Protein AF-K2RZT0-F1 (afdb_monomer)

Structure (mmCIF, N/CA/C/O backbone):
data_AF-K2RZT0-F1
#
_entry.id   AF-K2RZT0-F1
#
loop_
_atom_site.group_PDB
_atom_site.id
_atom_site.type_symbol
_atom_site.label_atom_id
_atom_site.label_alt_id
_atom_site.label_comp_id
_atom_site.label_asym_id
_atom_site.label_entity_id
_atom_site.label_seq_id
_atom_site.pdbx_PDB_ins_code
_atom_site.Cartn_x
_atom_site.Cartn_y
_atom_site.Cartn_z
_atom_site.occupancy
_atom_site.B_iso_or_equiv
_atom_site.auth_seq_id
_atom_site.auth_comp_id
_atom_site.auth_asym_id
_atom_site.auth_atom_id
_atom_site.pdbx_PDB_model_num
ATOM 1 N N . MET A 1 1 ? 29.482 -4.868 30.968 1.00 36.91 1 MET A N 1
ATOM 2 C CA . MET A 1 1 ? 28.819 -3.553 30.828 1.00 36.91 1 MET A CA 1
ATOM 3 C C . MET A 1 1 ? 28.443 -3.322 29.366 1.00 36.91 1 MET A C 1
ATOM 5 O O . MET A 1 1 ? 29.322 -3.040 28.565 1.00 36.91 1 MET A O 1
ATOM 9 N N . ARG A 1 2 ? 27.166 -3.494 28.990 1.00 38.84 2 ARG A N 1
ATOM 10 C CA . ARG A 1 2 ? 26.646 -3.013 27.696 1.00 38.84 2 ARG A CA 1
ATOM 11 C C . ARG A 1 2 ? 26.113 -1.605 27.926 1.00 38.84 2 ARG A C 1
ATOM 13 O O . ARG A 1 2 ? 25.155 -1.439 28.674 1.00 38.84 2 ARG A O 1
ATOM 20 N N . ALA A 1 3 ? 26.772 -0.613 27.338 1.00 38.44 3 ALA A N 1
ATOM 21 C CA . ALA A 1 3 ? 26.346 0.775 27.399 1.00 38.44 3 ALA A CA 1
ATOM 22 C C . ALA A 1 3 ? 24.913 0.907 26.859 1.00 38.44 3 ALA A C 1
ATOM 24 O O . ALA A 1 3 ? 24.601 0.473 25.749 1.00 38.44 3 ALA A O 1
ATOM 25 N N . ALA A 1 4 ? 24.049 1.487 27.687 1.00 45.31 4 ALA A N 1
ATOM 26 C CA . ALA A 1 4 ? 22.675 1.819 27.376 1.00 45.31 4 ALA A CA 1
ATOM 27 C C . ALA A 1 4 ? 22.631 2.928 26.312 1.00 45.31 4 ALA A C 1
ATOM 29 O O . ALA A 1 4 ? 22.648 4.114 26.628 1.00 45.31 4 ALA A O 1
ATOM 30 N N . SER A 1 5 ? 22.552 2.561 25.033 1.00 44.72 5 SER A N 1
ATOM 31 C CA . SER A 1 5 ? 22.073 3.487 24.008 1.00 44.72 5 SER A CA 1
ATOM 32 C C . SER A 1 5 ? 20.566 3.674 24.215 1.00 44.72 5 SER A C 1
ATOM 34 O O . SER A 1 5 ? 19.782 2.774 23.908 1.00 44.72 5 SER A O 1
ATOM 36 N N . GLY A 1 6 ? 20.155 4.817 24.765 1.00 42.09 6 GLY A N 1
ATOM 37 C CA . GLY A 1 6 ? 18.775 5.170 25.133 1.00 42.09 6 GLY A CA 1
ATOM 38 C C . GLY A 1 6 ? 17.756 5.298 23.984 1.00 42.09 6 GLY A C 1
ATOM 39 O O . GLY A 1 6 ? 16.834 6.097 24.090 1.00 42.09 6 GLY A O 1
ATOM 40 N N . ILE A 1 7 ? 17.886 4.526 22.898 1.00 47.88 7 ILE A N 1
ATOM 41 C CA . ILE A 1 7 ? 17.034 4.572 21.688 1.00 47.88 7 ILE A CA 1
ATOM 42 C C . ILE A 1 7 ? 16.203 3.275 21.538 1.00 47.88 7 ILE A C 1
ATOM 44 O O . ILE A 1 7 ? 15.819 2.882 20.444 1.00 47.88 7 ILE A O 1
ATOM 48 N N . ILE A 1 8 ? 15.923 2.560 22.633 1.00 45.16 8 ILE A N 1
ATOM 49 C CA . ILE A 1 8 ? 15.054 1.358 22.609 1.00 45.16 8 ILE A CA 1
ATOM 50 C C . ILE A 1 8 ? 13.636 1.672 23.134 1.00 45.16 8 ILE A C 1
ATOM 52 O O . ILE A 1 8 ? 12.751 0.823 23.117 1.00 45.16 8 ILE A O 1
ATOM 56 N N . ARG A 1 9 ? 13.350 2.919 23.535 1.00 47.62 9 ARG A N 1
ATOM 57 C CA . ARG A 1 9 ? 11.977 3.341 23.857 1.00 47.62 9 ARG A CA 1
ATOM 58 C C . ARG A 1 9 ? 11.200 3.654 22.569 1.00 47.62 9 ARG A C 1
ATOM 60 O O . ARG A 1 9 ? 11.528 4.607 21.871 1.00 47.62 9 ARG A O 1
ATOM 67 N N . GLY A 1 10 ? 10.143 2.885 22.292 1.00 54.03 10 GLY A N 1
ATOM 68 C CA . GLY A 1 10 ? 8.969 3.405 21.576 1.00 54.03 10 GLY A CA 1
ATOM 69 C C . GLY A 1 10 ? 8.732 2.941 20.137 1.00 54.03 10 GLY A C 1
ATOM 70 O O . GLY A 1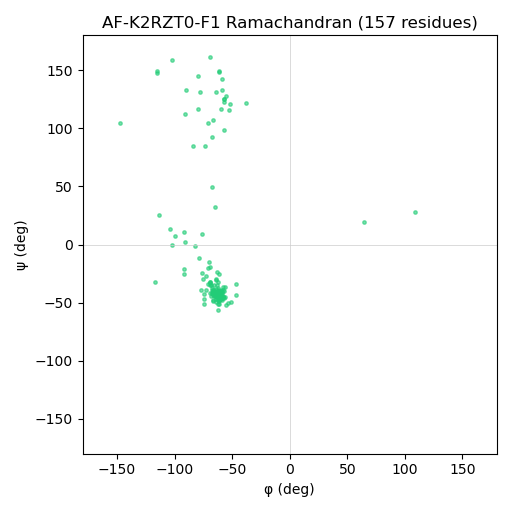 10 ? 8.124 3.672 19.355 1.00 54.03 10 GLY A O 1
ATOM 71 N N . LEU A 1 11 ? 9.170 1.744 19.740 1.00 56.56 11 LEU A N 1
ATOM 72 C CA . LEU A 1 11 ? 8.655 1.149 18.506 1.00 56.56 11 LEU A CA 1
ATOM 73 C C . LEU A 1 11 ? 7.341 0.421 18.797 1.00 56.56 11 LEU A C 1
ATOM 75 O O . LEU A 1 11 ? 7.345 -0.792 18.941 1.00 56.56 11 LEU A O 1
ATOM 79 N N . ASP A 1 12 ? 6.231 1.162 18.791 1.00 68.56 12 ASP A N 1
ATOM 80 C CA . ASP A 1 12 ? 4.886 0.578 18.818 1.00 68.56 12 ASP A CA 1
ATOM 81 C C . ASP A 1 12 ? 4.753 -0.454 17.680 1.00 68.56 12 ASP A C 1
ATOM 83 O O . ASP A 1 12 ? 4.920 -0.127 16.488 1.00 68.56 12 ASP A O 1
ATOM 87 N N . VAL A 1 13 ? 4.563 -1.715 18.078 1.00 72.94 13 VAL A N 1
ATOM 88 C CA . VAL A 1 13 ? 4.498 -2.891 17.202 1.00 72.94 13 VAL A CA 1
ATOM 89 C C . VAL A 1 13 ? 3.186 -2.899 16.415 1.00 72.94 13 VAL A C 1
ATOM 91 O O . VAL A 1 13 ? 3.163 -3.382 15.280 1.00 72.94 13 VAL A O 1
ATOM 94 N N . ARG A 1 14 ? 2.128 -2.287 16.959 1.00 74.94 14 ARG A N 1
ATOM 95 C CA . ARG A 1 14 ? 0.790 -2.211 16.358 1.00 74.94 14 ARG A CA 1
ATOM 96 C C . ARG A 1 14 ? 0.738 -1.216 15.211 1.00 74.94 14 ARG A C 1
ATOM 98 O O . ARG A 1 14 ? -0.001 -1.401 14.243 1.00 74.94 14 ARG A O 1
ATOM 105 N N . ARG A 1 15 ? 1.568 -0.169 15.275 1.00 81.50 15 ARG A N 1
ATOM 106 C CA . ARG A 1 15 ? 1.597 0.877 14.250 1.00 81.50 15 ARG A CA 1
ATOM 107 C C . ARG A 1 15 ? 1.873 0.280 12.857 1.00 81.50 15 ARG A C 1
ATOM 109 O O . ARG A 1 15 ? 2.937 -0.311 12.641 1.00 81.50 15 ARG A O 1
ATOM 116 N N . PRO A 1 16 ? 1.021 0.536 11.844 1.00 85.81 16 PRO A N 1
ATOM 117 C CA . PRO A 1 16 ? 1.219 0.014 10.493 1.00 85.81 16 PRO A CA 1
ATOM 118 C C . PRO A 1 16 ? 2.539 0.474 9.845 1.00 85.81 16 PRO A C 1
ATOM 120 O O . PRO A 1 16 ? 2.775 1.662 9.574 1.00 85.81 16 PRO A O 1
ATOM 123 N N . ARG A 1 17 ? 3.416 -0.496 9.554 1.00 85.44 17 ARG A N 1
ATOM 124 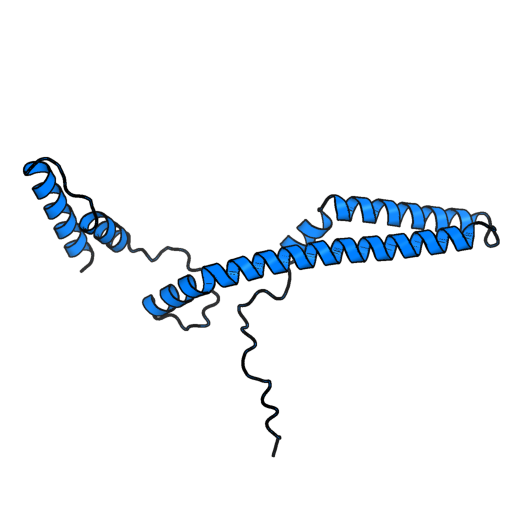C CA . ARG A 1 17 ? 4.738 -0.274 8.921 1.00 85.44 17 ARG A CA 1
ATOM 125 C C . ARG A 1 17 ? 4.889 -0.937 7.562 1.00 85.44 17 ARG A C 1
ATOM 127 O O . ARG A 1 17 ? 5.616 -0.433 6.705 1.00 85.44 17 ARG A O 1
ATOM 134 N N . LYS A 1 18 ? 4.234 -2.079 7.372 1.00 87.94 18 LYS A N 1
ATOM 135 C CA . LYS A 1 18 ? 4.311 -2.880 6.154 1.00 87.94 18 LYS A CA 1
ATOM 136 C C . LYS A 1 18 ? 2.943 -2.913 5.488 1.00 87.94 18 LYS A C 1
ATOM 138 O O . LYS A 1 18 ? 1.915 -2.807 6.140 1.00 87.94 18 LYS A O 1
ATOM 143 N N . VAL A 1 19 ? 2.971 -3.023 4.168 1.00 89.06 19 VAL A N 1
ATOM 144 C CA . VAL A 1 19 ? 1.773 -3.196 3.348 1.00 89.06 19 VAL A CA 1
ATOM 145 C C . VAL A 1 19 ? 1.527 -4.693 3.216 1.00 89.06 19 VAL A C 1
ATOM 147 O O . VAL A 1 19 ? 2.480 -5.431 2.955 1.00 89.06 19 VAL A O 1
ATOM 150 N N . SER A 1 20 ? 0.288 -5.137 3.419 1.00 88.31 20 SER A N 1
ATOM 151 C CA . SER A 1 20 ? -0.070 -6.556 3.325 1.00 88.31 20 SER A CA 1
ATOM 152 C C . SER A 1 20 ? 0.013 -7.066 1.881 1.00 88.31 20 SER A C 1
ATOM 154 O O . SER A 1 20 ? -0.027 -6.285 0.928 1.00 88.31 20 SER A O 1
ATOM 156 N N . ALA A 1 21 ? 0.083 -8.387 1.690 1.00 89.25 21 ALA A N 1
ATOM 157 C CA . ALA A 1 21 ? 0.097 -8.988 0.352 1.00 89.25 21 ALA A CA 1
ATOM 158 C C . ALA A 1 21 ? -1.137 -8.590 -0.484 1.00 89.25 21 ALA A C 1
ATOM 160 O O . ALA A 1 21 ? -1.012 -8.229 -1.656 1.00 89.25 21 ALA A O 1
ATOM 161 N N . LYS A 1 22 ? -2.322 -8.543 0.142 1.00 90.38 22 LYS A N 1
ATOM 162 C CA . LYS A 1 22 ? -3.568 -8.083 -0.497 1.00 90.38 22 LYS A CA 1
ATOM 163 C C . LYS A 1 22 ? -3.450 -6.632 -0.984 1.00 90.38 22 LYS A C 1
ATOM 165 O O . LYS A 1 22 ? -3.791 -6.319 -2.122 1.00 90.38 22 LYS A O 1
ATOM 170 N N . GLN A 1 23 ? -2.904 -5.746 -0.153 1.00 90.38 23 GLN A N 1
ATOM 171 C CA . GLN A 1 23 ? -2.690 -4.342 -0.513 1.00 90.38 23 GLN A CA 1
ATOM 172 C C . GLN A 1 23 ? -1.595 -4.171 -1.582 1.00 90.38 23 GLN A C 1
ATOM 174 O O . GLN A 1 23 ? -1.694 -3.287 -2.432 1.00 90.38 23 GLN A O 1
ATOM 179 N N . LEU A 1 24 ? -0.567 -5.027 -1.600 1.00 91.62 24 LEU A N 1
ATOM 180 C CA . LEU A 1 24 ? 0.424 -5.045 -2.680 1.00 91.62 24 LEU A CA 1
ATOM 181 C C . LEU A 1 24 ? -0.230 -5.363 -4.029 1.00 91.62 24 LEU A C 1
ATOM 183 O O . LEU A 1 24 ? 0.036 -4.654 -5.002 1.00 91.62 24 LEU A O 1
ATOM 187 N N . HIS A 1 25 ? -1.136 -6.342 -4.079 1.00 91.88 25 HIS A N 1
ATOM 188 C CA . HIS A 1 25 ? -1.918 -6.620 -5.285 1.00 91.88 25 HIS A CA 1
ATOM 189 C C . HIS A 1 25 ? -2.762 -5.419 -5.724 1.00 91.88 25 HIS A C 1
ATOM 191 O O . HIS A 1 25 ? -2.794 -5.104 -6.913 1.00 91.88 25 HIS A O 1
ATOM 197 N N . GLN A 1 26 ? -3.375 -4.687 -4.790 1.00 91.19 26 GLN A N 1
ATOM 198 C CA . GLN A 1 26 ? -4.110 -3.456 -5.109 1.00 91.19 26 GLN A CA 1
ATOM 199 C C . GLN A 1 26 ? -3.199 -2.373 -5.711 1.00 91.19 26 GLN A C 1
ATOM 201 O O . GLN A 1 26 ? -3.561 -1.734 -6.702 1.00 91.19 26 GLN A O 1
ATOM 206 N N . ILE A 1 27 ? -1.985 -2.196 -5.174 1.00 93.31 27 ILE A N 1
ATOM 207 C CA . ILE A 1 27 ? -0.991 -1.266 -5.736 1.00 93.31 27 ILE A CA 1
ATOM 208 C C . ILE A 1 27 ? -0.632 -1.662 -7.171 1.00 93.31 27 ILE A C 1
ATOM 210 O O . ILE A 1 27 ? -0.519 -0.802 -8.046 1.00 93.31 27 ILE A O 1
ATOM 214 N N . GLU A 1 28 ? -0.436 -2.953 -7.431 1.00 92.12 28 GLU A N 1
ATOM 215 C CA . GLU A 1 28 ? -0.114 -3.449 -8.771 1.00 92.12 28 GLU A CA 1
ATOM 216 C C . GLU A 1 28 ? -1.294 -3.332 -9.736 1.00 92.12 28 GLU A C 1
ATOM 218 O O . GLU A 1 28 ? -1.101 -3.049 -10.923 1.00 92.12 28 GLU A O 1
ATOM 223 N N . ALA A 1 29 ? -2.517 -3.464 -9.222 1.00 93.88 29 ALA A N 1
ATOM 224 C CA . ALA A 1 29 ? -3.744 -3.262 -9.972 1.00 93.88 29 ALA A CA 1
ATOM 225 C C . ALA A 1 29 ? -4.004 -1.786 -10.327 1.00 93.88 29 ALA A C 1
ATOM 227 O O . ALA A 1 29 ? -4.737 -1.522 -11.286 1.00 93.88 29 ALA A O 1
ATOM 228 N N . HIS A 1 30 ? -3.386 -0.837 -9.612 1.00 94.88 30 HIS A N 1
ATOM 229 C CA . HIS A 1 30 ? -3.635 0.596 -9.752 1.00 94.88 30 HIS A CA 1
ATOM 230 C C . HIS A 1 30 ? -3.353 1.105 -11.185 1.00 94.88 30 HIS A C 1
ATOM 232 O O . HIS A 1 30 ? -2.266 0.875 -11.734 1.00 94.88 30 HIS A O 1
ATOM 238 N N . PRO A 1 31 ? -4.254 1.902 -11.798 1.00 95.31 31 PRO A N 1
ATOM 239 C CA . PRO A 1 31 ? -4.169 2.284 -13.213 1.00 95.31 31 PRO A CA 1
ATOM 240 C C . PRO A 1 31 ? -2.872 3.021 -13.570 1.00 95.31 31 PRO A C 1
ATOM 242 O O . PRO A 1 31 ? -2.247 2.731 -14.589 1.00 95.31 31 PRO A O 1
ATOM 245 N N . LYS A 1 32 ? -2.400 3.937 -12.710 1.00 93.44 32 LYS A N 1
ATOM 246 C CA . LYS A 1 32 ? -1.116 4.644 -12.919 1.00 93.44 32 LYS A CA 1
ATOM 247 C C . LYS A 1 32 ? 0.090 3.691 -12.911 1.00 93.44 32 LYS A C 1
ATOM 249 O O . LYS A 1 32 ? 1.042 3.914 -13.658 1.00 93.44 32 LYS A O 1
ATOM 254 N N . VAL A 1 33 ? 0.053 2.640 -12.088 1.00 95.56 33 VAL A N 1
ATOM 255 C CA . VAL A 1 33 ? 1.131 1.647 -11.983 1.00 95.56 33 VAL A CA 1
ATOM 256 C C . VAL A 1 33 ? 1.094 0.735 -13.208 1.00 95.56 33 VAL A C 1
ATOM 258 O O . VAL A 1 33 ? 2.117 0.611 -13.882 1.00 95.56 33 VAL A O 1
ATOM 261 N N . LYS A 1 34 ? -0.089 0.233 -13.588 1.00 96.12 34 LYS A N 1
ATOM 262 C CA . LYS A 1 34 ? -0.309 -0.524 -14.832 1.00 96.12 34 LYS A CA 1
ATOM 263 C C . LYS A 1 34 ? 0.175 0.225 -16.074 1.00 96.12 34 LYS A C 1
ATOM 265 O O . LYS A 1 34 ? 0.956 -0.329 -16.840 1.00 96.12 34 LYS A O 1
ATOM 270 N N . LYS A 1 35 ? -0.212 1.496 -16.250 1.00 95.50 35 LYS A N 1
ATOM 271 C CA . LYS A 1 35 ? 0.241 2.331 -17.381 1.00 95.50 35 LYS A CA 1
ATOM 272 C C . LYS A 1 35 ? 1.770 2.450 -17.423 1.00 95.50 35 LYS A C 1
ATOM 274 O O . LYS A 1 35 ? 2.373 2.266 -18.475 1.00 95.50 35 LYS A O 1
ATOM 279 N N . SER A 1 36 ? 2.408 2.702 -16.275 1.00 94.69 36 SER A N 1
ATOM 280 C CA . SER A 1 36 ? 3.875 2.785 -16.200 1.00 94.69 36 SER A CA 1
ATOM 281 C C . SER A 1 36 ? 4.574 1.453 -16.496 1.00 94.69 36 SER A C 1
ATOM 283 O O . SER A 1 36 ? 5.625 1.453 -17.133 1.00 94.69 36 SER A O 1
ATOM 285 N N . ARG A 1 37 ? 3.971 0.326 -16.090 1.00 96.19 37 ARG A N 1
ATOM 286 C CA . ARG A 1 37 ? 4.466 -1.023 -16.382 1.00 96.19 37 ARG A CA 1
ATOM 287 C C . ARG A 1 37 ? 4.384 -1.327 -17.876 1.00 96.19 37 ARG A C 1
ATOM 289 O O . ARG A 1 37 ? 5.388 -1.743 -18.436 1.00 96.19 37 ARG A O 1
ATOM 296 N N . LYS A 1 38 ? 3.245 -1.053 -18.525 1.00 96.12 38 LYS A N 1
ATOM 297 C CA . LYS A 1 38 ? 3.073 -1.250 -19.978 1.00 96.12 38 LYS A CA 1
ATOM 298 C C . LYS A 1 38 ? 4.146 -0.507 -20.778 1.00 96.12 38 LYS A C 1
ATOM 300 O O . LYS A 1 38 ? 4.905 -1.136 -21.503 1.00 96.12 38 LYS A O 1
ATOM 305 N N . LYS A 1 39 ? 4.320 0.795 -20.519 1.00 95.50 39 LYS A N 1
ATOM 306 C CA . LYS A 1 39 ? 5.353 1.619 -21.173 1.00 95.50 39 LYS A CA 1
ATOM 307 C C . LYS A 1 39 ? 6.774 1.080 -20.964 1.00 95.50 39 LYS A C 1
ATOM 309 O O . LYS A 1 39 ? 7.610 1.148 -21.859 1.00 95.50 39 LYS A O 1
ATOM 314 N N . MET A 1 40 ? 7.068 0.573 -19.768 1.00 96.31 40 MET A N 1
ATOM 315 C CA . MET A 1 40 ? 8.360 -0.043 -19.464 1.00 96.31 40 MET A CA 1
ATOM 316 C C . MET A 1 40 ? 8.573 -1.337 -20.261 1.00 96.31 40 MET A C 1
ATOM 318 O O . MET A 1 40 ? 9.664 -1.534 -20.790 1.00 96.31 40 MET A O 1
ATOM 322 N N . GLU A 1 41 ? 7.562 -2.203 -20.356 1.00 96.50 41 GLU A N 1
ATOM 323 C CA . GLU A 1 41 ? 7.648 -3.451 -21.126 1.00 96.50 41 GLU A CA 1
ATOM 324 C C . GLU A 1 41 ? 7.759 -3.192 -22.634 1.00 96.50 41 GLU A C 1
ATOM 326 O O . GLU A 1 41 ? 8.625 -3.771 -23.284 1.00 96.50 41 GLU A O 1
ATOM 331 N N . GLU A 1 42 ? 6.997 -2.242 -23.180 1.00 96.75 42 GLU A N 1
ATOM 332 C CA . GLU A 1 42 ? 7.119 -1.811 -24.581 1.00 96.75 42 GLU A CA 1
ATOM 333 C C . GLU A 1 42 ? 8.546 -1.353 -24.915 1.00 96.75 42 GLU A C 1
ATOM 335 O O . GLU A 1 42 ? 9.118 -1.749 -25.929 1.00 96.75 42 GLU A O 1
ATOM 340 N N . LEU A 1 43 ? 9.166 -0.553 -24.041 1.00 95.69 43 LEU A N 1
ATOM 341 C CA . LEU A 1 43 ? 10.544 -0.096 -24.236 1.00 95.69 43 LEU A CA 1
ATOM 342 C C . LEU A 1 43 ? 11.562 -1.234 -24.109 1.00 95.69 43 LEU A C 1
ATOM 344 O O . LEU A 1 43 ? 12.553 -1.242 -24.837 1.00 95.69 43 LEU A O 1
ATOM 348 N N . LYS A 1 44 ? 11.334 -2.211 -23.222 1.00 95.75 44 LYS A N 1
ATOM 349 C CA . LYS A 1 44 ? 12.182 -3.411 -23.144 1.00 95.75 44 LYS A CA 1
ATOM 350 C C . LYS A 1 44 ? 12.112 -4.224 -24.434 1.00 95.75 44 LYS A C 1
ATOM 352 O O . LYS A 1 44 ? 13.155 -4.675 -24.900 1.00 95.75 44 LYS A O 1
ATOM 357 N N . LEU A 1 45 ? 10.918 -4.397 -24.999 1.00 96.25 45 LEU A N 1
ATOM 358 C CA . LEU A 1 45 ? 10.725 -5.107 -26.264 1.00 96.25 45 LEU A CA 1
ATOM 359 C C . LEU A 1 45 ? 11.419 -4.377 -27.415 1.00 96.25 45 LEU A C 1
ATOM 361 O O . LEU A 1 45 ? 12.217 -4.998 -28.110 1.00 96.25 45 LEU A O 1
ATOM 365 N N . LYS A 1 46 ? 11.239 -3.056 -27.531 1.00 94.62 46 LYS A N 1
ATOM 366 C CA . LYS A 1 46 ? 11.916 -2.235 -28.550 1.00 94.62 46 LYS A CA 1
ATOM 367 C C . LYS A 1 46 ? 13.439 -2.321 -28.458 1.00 94.62 46 LYS A C 1
ATOM 369 O O . LYS A 1 46 ? 14.108 -2.507 -29.465 1.00 94.62 46 LYS A O 1
ATOM 374 N N . VAL A 1 47 ? 14.002 -2.240 -27.248 1.00 94.81 47 VAL A N 1
ATOM 375 C CA . VAL A 1 47 ? 15.454 -2.404 -27.044 1.00 94.81 47 VAL A CA 1
ATOM 376 C C . VAL A 1 47 ? 15.920 -3.800 -27.463 1.00 94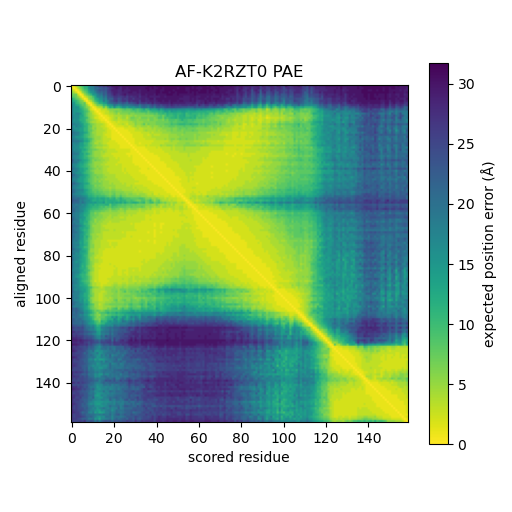.81 47 VAL A C 1
ATOM 378 O O . VAL A 1 47 ? 16.997 -3.925 -28.037 1.00 94.81 47 VAL A O 1
ATOM 381 N N . ARG A 1 48 ? 15.141 -4.852 -27.174 1.00 94.56 48 ARG A N 1
ATOM 382 C CA . ARG A 1 48 ? 15.476 -6.231 -27.566 1.00 94.56 48 ARG A CA 1
ATOM 383 C C . ARG A 1 48 ? 15.415 -6.431 -29.078 1.00 94.56 48 ARG A C 1
ATOM 385 O O . ARG A 1 48 ? 16.301 -7.094 -29.596 1.00 94.56 48 ARG A O 1
ATOM 392 N N . GLN A 1 49 ? 14.404 -5.881 -29.747 1.00 94.44 49 GLN A N 1
ATOM 393 C CA . GLN A 1 49 ? 14.241 -5.957 -31.202 1.00 94.44 49 GLN A CA 1
ATOM 394 C C . GLN A 1 49 ? 15.402 -5.263 -31.912 1.00 94.44 49 GLN A C 1
ATOM 396 O O . GLN A 1 49 ? 16.170 -5.931 -32.591 1.00 94.44 49 GLN A O 1
ATOM 401 N N . VAL A 1 50 ? 15.637 -3.982 -31.611 1.00 93.50 50 VAL A N 1
ATOM 402 C CA . VAL A 1 50 ? 16.729 -3.216 -32.232 1.00 93.50 50 VAL A CA 1
ATOM 403 C C . VAL A 1 50 ? 18.085 -3.869 -31.974 1.00 93.50 50 VAL A C 1
ATOM 405 O O . VAL A 1 50 ? 18.882 -3.993 -32.887 1.00 93.50 50 VAL A O 1
ATOM 408 N N . LYS A 1 51 ? 18.345 -4.357 -30.752 1.00 92.94 51 LYS A N 1
ATOM 409 C CA . LYS A 1 51 ? 19.608 -5.049 -30.440 1.00 92.94 51 LYS A CA 1
ATOM 410 C C . LYS A 1 51 ? 19.790 -6.356 -31.231 1.00 92.94 51 LYS A C 1
ATOM 412 O O . LYS A 1 51 ? 20.928 -6.759 -31.437 1.00 92.94 51 LYS A O 1
ATOM 417 N N . ARG A 1 52 ? 18.701 -7.053 -31.579 1.00 92.56 52 ARG A N 1
ATOM 418 C CA . ARG A 1 52 ? 18.748 -8.289 -32.380 1.00 92.56 52 ARG A CA 1
ATOM 419 C C . ARG A 1 52 ? 18.984 -7.994 -33.858 1.00 92.56 52 ARG A C 1
ATOM 421 O O . ARG A 1 52 ? 19.699 -8.755 -34.488 1.00 92.56 52 ARG A O 1
ATOM 428 N N . GLU A 1 53 ? 18.372 -6.931 -34.372 1.00 92.75 53 GLU A N 1
ATOM 429 C CA . GLU A 1 53 ? 18.484 -6.509 -35.772 1.00 92.75 53 GLU A CA 1
ATOM 430 C C . GLU A 1 53 ? 19.847 -5.868 -36.060 1.00 92.75 53 GLU A C 1
ATOM 432 O O . GLU A 1 53 ? 20.536 -6.284 -36.983 1.00 92.75 53 GLU A O 1
ATOM 437 N N . ASP A 1 54 ? 20.257 -4.894 -35.243 1.00 91.62 54 ASP A N 1
ATOM 438 C CA . ASP A 1 54 ? 21.533 -4.192 -35.374 1.00 91.62 54 ASP A CA 1
ATOM 439 C C . ASP A 1 54 ? 22.082 -3.781 -33.985 1.00 91.62 54 ASP A C 1
ATOM 441 O O . ASP A 1 54 ? 21.609 -2.824 -33.351 1.00 91.62 54 ASP A O 1
ATOM 445 N N . PRO A 1 55 ? 23.110 -4.486 -33.475 1.00 88.00 55 PRO A N 1
ATOM 446 C CA . PRO A 1 55 ? 23.737 -4.182 -32.190 1.00 88.00 55 PRO A CA 1
ATOM 447 C C . PRO A 1 55 ? 24.377 -2.789 -32.096 1.00 88.00 55 PRO A C 1
ATOM 449 O O . PRO A 1 55 ? 24.485 -2.260 -30.983 1.00 88.00 55 PRO A O 1
ATOM 452 N N . SER A 1 56 ? 24.779 -2.203 -33.227 1.00 90.75 56 SER A N 1
ATOM 453 C CA . SER A 1 56 ? 25.459 -0.904 -33.316 1.00 90.75 56 SER A CA 1
ATOM 454 C C . SER A 1 56 ? 24.513 0.236 -33.697 1.00 90.75 56 SER A C 1
ATOM 456 O O . SER A 1 56 ? 24.954 1.371 -33.883 1.00 90.75 56 SER A O 1
ATOM 458 N N . HIS A 1 57 ? 23.205 -0.034 -33.743 1.00 90.06 57 HIS A N 1
ATOM 459 C CA . HIS A 1 57 ? 22.211 0.930 -34.188 1.00 90.06 57 HIS A CA 1
ATOM 460 C C . HIS A 1 57 ? 22.290 2.250 -33.386 1.00 90.06 57 HIS A C 1
ATOM 462 O O . HIS A 1 57 ? 22.157 2.241 -32.153 1.00 90.06 57 HIS A O 1
ATOM 468 N N . PRO A 1 58 ? 22.384 3.425 -34.039 1.00 92.25 58 PRO A N 1
ATOM 469 C CA . PRO A 1 58 ? 22.649 4.711 -33.377 1.00 92.25 58 PRO A CA 1
ATOM 470 C C . PRO A 1 58 ? 21.554 5.139 -32.385 1.00 92.25 58 PRO A C 1
ATOM 472 O O . PRO A 1 58 ? 21.801 5.882 -31.438 1.00 92.25 58 PRO A O 1
ATOM 475 N N . ARG A 1 59 ? 20.321 4.637 -32.548 1.00 91.00 59 ARG A N 1
ATOM 476 C CA . ARG A 1 59 ? 19.203 4.880 -31.608 1.00 91.00 59 ARG A CA 1
ATOM 477 C C . ARG A 1 59 ? 19.246 4.019 -30.337 1.00 91.00 59 ARG A C 1
ATOM 479 O O . ARG A 1 59 ? 18.481 4.279 -29.403 1.00 91.00 59 ARG A O 1
ATOM 486 N N . LEU A 1 60 ? 20.098 2.995 -30.269 1.00 92.56 60 LEU A N 1
ATOM 487 C CA . LEU A 1 60 ? 20.131 2.046 -29.154 1.00 92.56 60 LEU A CA 1
ATOM 488 C C . LEU A 1 60 ? 20.461 2.705 -27.796 1.00 92.56 60 LEU A C 1
ATOM 490 O O . LEU A 1 60 ? 19.767 2.392 -26.821 1.00 92.56 60 LEU A O 1
ATOM 494 N N . PRO A 1 61 ? 21.423 3.647 -27.685 1.00 94.31 61 PRO A N 1
ATOM 495 C CA . PRO A 1 61 ? 21.677 4.373 -26.438 1.00 94.31 61 PRO A CA 1
ATOM 496 C C . PRO A 1 61 ? 20.459 5.176 -25.959 1.00 94.31 61 PRO A C 1
ATOM 498 O O . PRO A 1 61 ? 20.078 5.091 -24.789 1.00 94.31 61 PRO A O 1
ATOM 501 N N . ALA A 1 62 ? 19.780 5.879 -26.871 1.00 95.62 62 ALA A N 1
ATOM 502 C CA . ALA A 1 62 ? 18.580 6.653 -26.554 1.00 95.62 62 ALA A CA 1
ATOM 503 C C . ALA A 1 62 ? 17.431 5.757 -26.054 1.00 95.62 62 ALA A C 1
ATOM 505 O O . ALA A 1 62 ? 16.766 6.076 -25.064 1.00 95.62 62 ALA A O 1
ATOM 506 N N . LEU A 1 63 ? 17.231 4.590 -26.678 1.00 94.44 63 LEU A N 1
ATOM 507 C CA . LEU A 1 63 ? 16.236 3.606 -26.241 1.00 94.44 63 LEU A CA 1
ATOM 508 C C . LEU A 1 63 ? 16.565 3.011 -24.864 1.00 94.44 63 LEU A C 1
ATOM 510 O O . LEU A 1 63 ? 15.662 2.840 -24.039 1.00 94.44 63 LEU A O 1
ATOM 514 N N . ARG A 1 64 ? 17.845 2.736 -24.575 1.00 94.25 64 ARG A N 1
ATOM 515 C CA . ARG A 1 64 ? 18.289 2.284 -23.243 1.00 94.25 64 ARG A CA 1
ATOM 516 C C . ARG A 1 64 ? 17.998 3.343 -22.178 1.00 94.25 64 ARG A C 1
ATOM 518 O O . ARG A 1 64 ? 17.368 3.018 -21.172 1.00 94.25 64 ARG A O 1
ATOM 525 N N . ALA A 1 65 ? 18.338 4.605 -22.438 1.00 96.25 65 ALA A N 1
ATOM 526 C CA . ALA A 1 65 ? 18.043 5.714 -21.532 1.00 96.25 65 ALA A CA 1
ATOM 527 C C . ALA A 1 65 ? 16.529 5.884 -21.293 1.00 96.25 65 ALA A C 1
ATOM 529 O O . ALA A 1 65 ? 16.083 6.062 -20.152 1.00 96.25 65 ALA A O 1
ATOM 530 N N . ALA A 1 66 ? 15.712 5.765 -22.346 1.00 96.12 66 ALA A N 1
ATOM 531 C CA . ALA A 1 66 ? 14.254 5.808 -22.242 1.00 96.12 66 ALA A CA 1
ATOM 532 C C . ALA A 1 66 ? 13.701 4.650 -21.392 1.00 96.12 66 ALA A C 1
ATOM 534 O O . ALA A 1 66 ? 12.853 4.874 -20.520 1.00 96.12 66 ALA A O 1
ATOM 535 N N . LYS A 1 67 ? 14.209 3.427 -21.592 1.00 96.50 67 LYS A N 1
ATOM 536 C CA . LYS A 1 67 ? 13.873 2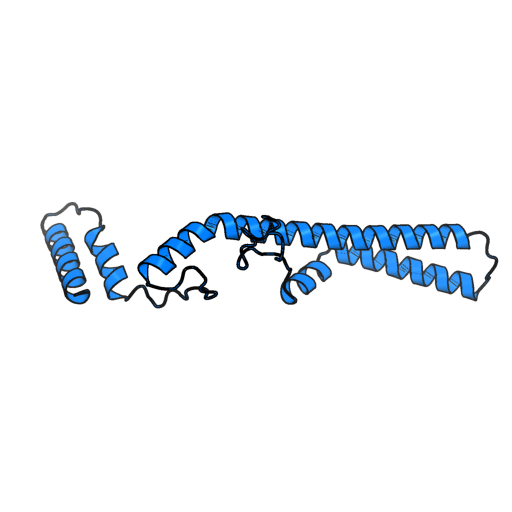.246 -20.782 1.00 96.50 67 LYS A CA 1
ATOM 537 C C . LYS A 1 67 ? 14.223 2.475 -19.308 1.00 96.50 67 LYS A C 1
ATOM 539 O O . LYS A 1 67 ? 13.385 2.228 -18.441 1.00 96.50 67 LYS A O 1
ATOM 544 N N . ASP A 1 68 ? 15.404 3.006 -19.006 1.00 96.44 68 ASP A N 1
ATOM 545 C CA . ASP A 1 68 ? 15.833 3.265 -17.625 1.00 96.44 68 ASP A CA 1
ATOM 546 C C . ASP A 1 68 ? 15.001 4.372 -16.960 1.00 96.44 68 ASP A C 1
ATOM 548 O O . ASP A 1 68 ? 14.623 4.273 -15.786 1.00 96.44 68 ASP A O 1
ATOM 552 N N . LYS A 1 69 ? 14.621 5.411 -17.716 1.00 97.12 69 LYS A N 1
ATOM 553 C CA . LYS A 1 69 ? 13.656 6.428 -17.269 1.00 97.12 69 LYS A CA 1
ATOM 554 C C . LYS A 1 69 ? 12.289 5.807 -16.967 1.00 97.12 69 LYS A C 1
ATOM 556 O O . LYS A 1 69 ? 11.702 6.118 -15.931 1.00 97.12 69 LYS A O 1
ATOM 561 N N . ALA A 1 70 ? 11.799 4.903 -17.815 1.00 95.81 70 ALA A N 1
ATOM 562 C CA . ALA A 1 70 ? 10.533 4.206 -17.595 1.00 95.81 70 ALA A CA 1
ATOM 563 C C . ALA A 1 70 ? 10.579 3.269 -16.376 1.00 95.81 70 ALA A C 1
ATOM 565 O O . ALA A 1 70 ? 9.635 3.265 -15.584 1.00 95.81 70 ALA A O 1
ATOM 566 N N . MET A 1 71 ? 11.688 2.553 -16.156 1.00 96.44 71 MET A N 1
ATOM 567 C CA . MET A 1 71 ? 11.887 1.736 -14.951 1.00 96.44 71 MET A CA 1
ATOM 568 C C . MET A 1 71 ? 11.854 2.585 -13.677 1.00 96.44 71 MET A C 1
ATOM 570 O O . MET A 1 71 ? 11.138 2.251 -12.729 1.00 96.44 71 MET A O 1
ATOM 574 N N . ARG A 1 72 ? 12.574 3.716 -13.655 1.00 96.94 72 ARG A N 1
ATOM 575 C CA . ARG A 1 72 ? 12.541 4.661 -12.525 1.00 96.94 72 ARG A CA 1
ATOM 576 C C . ARG A 1 72 ? 11.139 5.221 -12.301 1.00 96.94 72 ARG A C 1
ATOM 578 O O . ARG A 1 72 ? 10.662 5.241 -11.168 1.00 96.94 72 ARG A O 1
ATOM 585 N N . ALA A 1 73 ? 10.444 5.608 -13.369 1.00 95.19 73 ALA A N 1
ATOM 586 C CA . ALA A 1 73 ? 9.072 6.095 -13.284 1.00 95.19 73 ALA A CA 1
ATOM 587 C C . ALA A 1 73 ? 8.127 5.040 -12.687 1.00 95.19 73 ALA A C 1
ATOM 589 O O . ALA A 1 73 ? 7.346 5.366 -11.794 1.00 95.19 73 ALA A O 1
ATOM 590 N N . HIS A 1 74 ? 8.226 3.780 -13.118 1.00 96.12 74 HIS A N 1
ATOM 591 C CA . HIS A 1 74 ? 7.418 2.690 -12.578 1.00 96.12 74 HIS A CA 1
ATOM 592 C C . HIS A 1 74 ? 7.688 2.454 -11.083 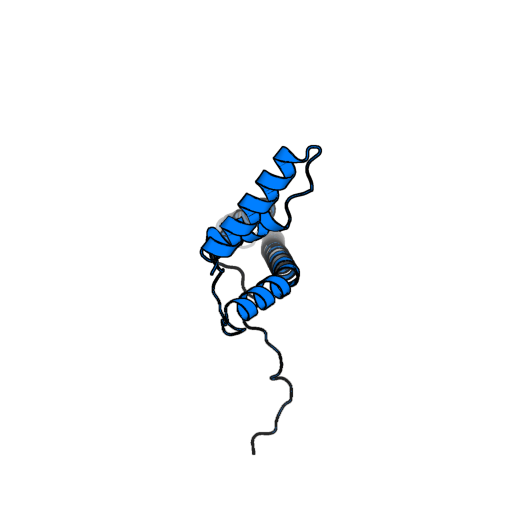1.00 96.12 74 HIS A C 1
ATOM 594 O O . HIS A 1 74 ? 6.743 2.437 -10.288 1.00 96.12 74 HIS A O 1
ATOM 600 N N . ARG A 1 75 ? 8.966 2.373 -10.680 1.00 95.88 75 ARG A N 1
ATOM 601 C CA . ARG A 1 75 ? 9.366 2.243 -9.266 1.00 95.88 75 ARG A CA 1
ATOM 602 C C . ARG A 1 75 ? 8.819 3.394 -8.422 1.00 95.88 75 ARG A C 1
ATOM 604 O O . ARG A 1 75 ? 8.207 3.151 -7.385 1.00 95.88 75 ARG A O 1
ATOM 611 N N . ASN A 1 76 ? 8.944 4.630 -8.904 1.00 96.12 76 ASN A N 1
ATOM 612 C CA . ASN A 1 76 ? 8.434 5.817 -8.217 1.00 96.12 76 ASN A CA 1
ATOM 613 C C . ASN A 1 76 ? 6.908 5.798 -8.081 1.00 96.12 76 ASN A C 1
ATOM 615 O O . ASN A 1 76 ? 6.384 6.152 -7.028 1.00 96.12 76 ASN A O 1
ATOM 619 N N . LYS A 1 77 ? 6.172 5.367 -9.116 1.00 95.88 77 LYS A N 1
ATOM 620 C CA . LYS A 1 77 ? 4.708 5.230 -9.032 1.00 95.88 77 LYS A CA 1
ATOM 621 C C . LYS A 1 77 ? 4.307 4.159 -8.018 1.00 95.88 77 LYS A C 1
ATOM 623 O O . LYS A 1 77 ? 3.426 4.434 -7.210 1.00 95.88 77 LYS A O 1
ATOM 628 N N . LYS A 1 78 ? 4.970 2.995 -8.010 1.00 95.38 78 LYS A N 1
ATOM 629 C CA . LYS A 1 78 ? 4.729 1.933 -7.015 1.00 95.38 78 LYS A CA 1
ATOM 630 C C . LYS A 1 78 ? 5.014 2.435 -5.595 1.00 95.38 78 LYS A C 1
ATOM 632 O O . LYS A 1 78 ? 4.194 2.237 -4.703 1.00 95.38 78 LYS A O 1
ATOM 637 N N . ARG A 1 79 ? 6.126 3.154 -5.404 1.00 95.00 79 ARG A N 1
ATOM 638 C CA . ARG A 1 79 ? 6.509 3.738 -4.111 1.00 95.00 79 ARG A CA 1
ATOM 639 C C . ARG A 1 79 ? 5.478 4.744 -3.600 1.00 95.00 79 ARG A C 1
ATOM 641 O O . ARG A 1 79 ? 5.021 4.595 -2.478 1.00 95.00 79 ARG A O 1
ATOM 648 N N . ARG A 1 80 ? 5.033 5.685 -4.439 1.00 95.38 80 ARG A N 1
ATOM 649 C CA . ARG A 1 80 ? 4.006 6.675 -4.060 1.00 95.38 80 ARG A CA 1
ATOM 650 C C . ARG A 1 80 ? 2.682 6.030 -3.650 1.00 95.38 80 ARG A C 1
ATOM 652 O O . ARG A 1 80 ? 2.052 6.484 -2.707 1.00 95.38 80 ARG A O 1
ATOM 659 N N . GLN A 1 81 ? 2.259 4.974 -4.348 1.00 95.00 81 GLN A N 1
ATOM 660 C CA . GLN A 1 81 ? 1.046 4.235 -3.978 1.00 95.00 81 GLN A CA 1
ATOM 661 C C . GLN A 1 81 ? 1.212 3.508 -2.638 1.00 95.00 81 GLN A C 1
ATOM 663 O O . GLN A 1 81 ? 0.316 3.547 -1.800 1.00 95.00 81 GLN A O 1
ATOM 668 N N . LYS A 1 82 ? 2.386 2.912 -2.398 1.00 94.44 82 LYS A N 1
ATOM 669 C CA . LYS A 1 82 ? 2.734 2.310 -1.106 1.00 94.44 82 LYS A CA 1
ATOM 670 C C . LYS A 1 82 ? 2.723 3.341 0.028 1.00 94.44 82 LYS A C 1
ATOM 672 O O . LYS A 1 82 ? 2.147 3.077 1.077 1.00 94.44 82 LYS A O 1
ATOM 677 N N . GLU A 1 83 ? 3.345 4.498 -0.184 1.00 94.44 83 GLU A N 1
ATOM 678 C CA . GLU A 1 83 ? 3.388 5.603 0.781 1.00 94.44 83 GLU A CA 1
ATOM 679 C C . GLU A 1 83 ? 1.980 6.120 1.099 1.00 94.44 83 GLU A C 1
ATOM 681 O O . GLU A 1 83 ? 1.651 6.273 2.270 1.00 94.44 83 GLU A O 1
ATOM 686 N N . ALA A 1 84 ? 1.130 6.312 0.086 1.00 93.56 84 ALA A N 1
ATOM 687 C CA . ALA A 1 84 ? -0.251 6.754 0.276 1.00 93.56 84 ALA A CA 1
ATOM 688 C C . ALA A 1 84 ? -1.075 5.754 1.103 1.00 93.56 84 ALA A C 1
ATOM 690 O O . ALA A 1 84 ? -1.754 6.151 2.046 1.00 93.56 84 ALA A O 1
ATOM 691 N N . LEU A 1 85 ? -0.974 4.453 0.807 1.00 93.44 85 LEU A N 1
ATOM 692 C CA . LEU A 1 85 ? -1.669 3.425 1.586 1.00 93.44 85 LEU A CA 1
ATOM 693 C C . LEU A 1 85 ? -1.171 3.354 3.031 1.00 93.44 85 LEU A C 1
ATOM 695 O O . LEU A 1 85 ? -1.983 3.288 3.949 1.00 93.44 85 LEU A O 1
ATOM 699 N N . LEU A 1 86 ? 0.148 3.402 3.246 1.00 93.06 86 LEU A N 1
ATOM 700 C CA . LEU A 1 86 ? 0.713 3.413 4.598 1.00 93.06 86 LEU A CA 1
ATOM 701 C C . LEU A 1 86 ? 0.315 4.667 5.370 1.00 93.06 86 LEU A C 1
ATOM 703 O O . LEU A 1 86 ? 0.049 4.572 6.564 1.00 93.06 86 LEU A O 1
ATOM 707 N N . LYS A 1 87 ? 0.261 5.826 4.710 1.00 93.12 87 LYS A N 1
ATOM 708 C CA . LYS A 1 87 ? -0.203 7.067 5.328 1.00 93.12 87 LYS A CA 1
ATOM 709 C C . LYS A 1 87 ? -1.653 6.923 5.783 1.00 93.12 87 LYS A C 1
ATOM 711 O O . LYS A 1 87 ? -1.922 7.114 6.960 1.00 93.12 87 LYS A O 1
ATOM 716 N N . ASN A 1 88 ? -2.541 6.472 4.900 1.00 91.94 88 ASN A N 1
ATOM 717 C CA . ASN A 1 88 ? -3.950 6.261 5.234 1.00 91.94 88 ASN A CA 1
ATOM 718 C C . ASN A 1 88 ? -4.128 5.245 6.372 1.00 91.94 88 ASN A C 1
ATOM 720 O O . ASN A 1 88 ? -4.933 5.468 7.269 1.00 91.94 88 ASN A O 1
ATOM 724 N N . ALA A 1 89 ? -3.365 4.147 6.366 1.00 89.75 89 ALA A N 1
ATOM 725 C CA . ALA A 1 89 ? -3.404 3.152 7.438 1.00 89.75 89 ALA A CA 1
ATOM 726 C C . ALA A 1 89 ? -2.936 3.733 8.780 1.00 89.75 89 ALA A C 1
ATOM 728 O O . ALA A 1 89 ? -3.553 3.478 9.807 1.00 89.75 89 ALA A O 1
ATOM 729 N N . ARG A 1 90 ? -1.873 4.546 8.773 1.00 89.69 90 ARG A N 1
ATOM 730 C CA . ARG A 1 90 ? -1.371 5.225 9.976 1.00 89.69 90 ARG A CA 1
ATOM 731 C C . ARG A 1 90 ? -2.338 6.275 10.498 1.00 89.69 90 ARG A C 1
ATOM 733 O O . ARG A 1 90 ? -2.473 6.389 11.704 1.00 89.69 90 ARG A O 1
ATOM 740 N N . GLU A 1 91 ? -2.984 7.027 9.616 1.00 89.50 91 GLU A N 1
ATOM 741 C CA . GLU A 1 91 ? -3.985 8.014 10.015 1.00 89.50 91 GLU A CA 1
ATOM 742 C C . GLU A 1 91 ? -5.221 7.341 10.621 1.00 89.50 91 GLU A C 1
ATOM 744 O O . GLU A 1 91 ? -5.755 7.843 11.599 1.00 89.50 91 GLU A O 1
ATOM 749 N N . ARG A 1 92 ? -5.674 6.203 10.073 1.00 87.75 92 ARG A N 1
ATOM 750 C CA . ARG A 1 92 ? -6.752 5.403 10.686 1.00 87.75 92 ARG A CA 1
ATOM 751 C C . ARG A 1 92 ? -6.338 4.885 12.055 1.00 87.75 92 ARG A C 1
ATOM 753 O O . ARG A 1 92 ? -7.000 5.184 13.031 1.00 87.75 92 ARG A O 1
ATOM 760 N N . PHE A 1 93 ? -5.171 4.248 12.130 1.00 87.50 93 PHE A N 1
ATOM 761 C CA . PHE A 1 93 ? -4.597 3.798 13.394 1.00 87.50 93 PHE A CA 1
ATOM 762 C C . PHE A 1 93 ? -4.548 4.926 14.433 1.00 87.50 93 PHE A C 1
ATOM 764 O O . PHE A 1 93 ? -5.047 4.761 15.527 1.00 87.50 93 PHE A O 1
ATOM 771 N N . GLN A 1 94 ? -4.035 6.109 14.086 1.00 85.19 94 GLN A N 1
ATOM 772 C CA . GLN A 1 94 ? -3.967 7.240 15.019 1.00 85.19 94 GLN A CA 1
ATOM 773 C C . GLN A 1 94 ? -5.335 7.736 15.505 1.00 85.19 94 GLN A C 1
ATOM 775 O O . GLN A 1 94 ? -5.415 8.227 16.625 1.00 85.19 94 GLN A O 1
ATOM 780 N N . ARG A 1 95 ? -6.385 7.644 14.678 1.00 83.88 95 ARG A N 1
ATOM 781 C CA . ARG A 1 95 ? -7.752 8.007 15.082 1.00 83.88 95 ARG A CA 1
ATOM 782 C C . ARG A 1 95 ? -8.362 6.953 16.004 1.00 83.88 95 ARG A C 1
ATOM 784 O O . ARG A 1 95 ? -8.980 7.309 16.999 1.00 83.88 95 ARG A O 1
ATOM 791 N N . ASP A 1 96 ? -8.160 5.684 15.672 1.00 84.12 96 ASP A N 1
ATOM 792 C CA . ASP A 1 96 ? -8.896 4.576 16.279 1.00 84.12 96 ASP A CA 1
ATOM 793 C C . ASP A 1 96 ? -8.169 3.991 17.504 1.00 84.12 96 ASP A C 1
ATOM 795 O O . ASP A 1 96 ? -8.804 3.386 18.362 1.00 84.12 96 ASP A O 1
ATOM 799 N N . GLN A 1 97 ? -6.852 4.205 17.626 1.00 81.62 97 GLN A N 1
ATOM 800 C CA . GLN A 1 97 ? -6.014 3.598 18.666 1.00 81.62 97 GLN A CA 1
ATOM 801 C C . GLN A 1 97 ? -6.494 3.944 20.075 1.00 81.62 97 GLN A C 1
ATOM 803 O O . GLN A 1 97 ? -6.619 3.053 20.903 1.00 81.62 97 GLN A O 1
ATOM 808 N N . ALA A 1 98 ? -6.823 5.213 20.335 1.00 78.81 98 ALA A N 1
ATOM 809 C CA . ALA A 1 98 ? -7.284 5.624 21.660 1.00 78.81 98 ALA A CA 1
ATOM 810 C C . ALA A 1 98 ? -8.596 4.921 22.049 1.00 78.81 98 ALA A C 1
ATOM 812 O O . ALA A 1 98 ? -8.776 4.530 23.197 1.00 78.81 98 ALA A O 1
ATOM 813 N N . VAL A 1 99 ? -9.501 4.726 21.084 1.00 83.25 99 VAL A N 1
ATOM 814 C CA . VAL A 1 99 ? -10.765 4.011 21.304 1.00 83.25 99 VAL A CA 1
ATOM 815 C C . VAL A 1 99 ? -10.499 2.531 21.567 1.00 83.25 99 VAL A C 1
ATOM 817 O O . VAL A 1 99 ? -11.063 1.974 22.505 1.00 83.25 99 VAL A O 1
ATOM 820 N N . ALA A 1 100 ? -9.616 1.913 20.781 1.00 80.12 100 ALA A N 1
ATOM 821 C CA . ALA A 1 100 ? -9.225 0.520 20.960 1.00 80.12 100 ALA A CA 1
ATOM 822 C C . ALA A 1 100 ? -8.552 0.281 22.323 1.00 80.12 100 ALA A C 1
ATOM 824 O O . ALA A 1 100 ? -8.877 -0.689 23.001 1.00 80.12 100 ALA A O 1
ATOM 825 N N . ASP A 1 101 ? -7.677 1.186 22.764 1.00 80.62 101 ASP A N 1
ATOM 826 C CA . ASP A 1 101 ? -6.997 1.081 24.058 1.00 80.62 101 ASP A CA 1
ATOM 827 C C . ASP A 1 101 ? -7.982 1.225 25.228 1.00 80.62 101 ASP A C 1
ATOM 829 O O . ASP A 1 101 ? -7.941 0.428 26.165 1.00 80.62 101 ASP A O 1
ATOM 833 N N . ILE A 1 102 ? -8.935 2.166 25.148 1.00 79.06 102 ILE A N 1
ATOM 834 C CA . ILE A 1 102 ? -10.017 2.28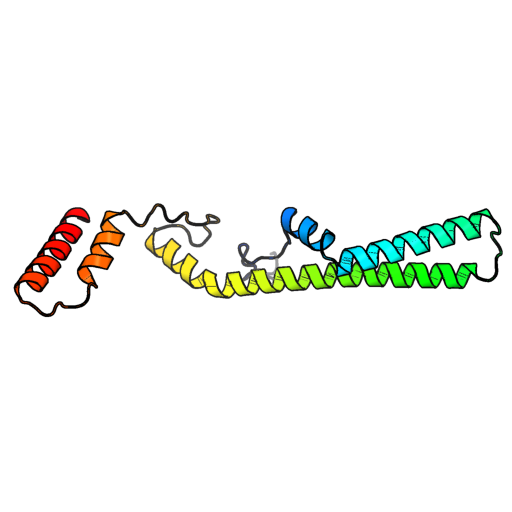8 26.141 1.00 79.06 102 ILE A CA 1
ATOM 835 C C . ILE A 1 102 ? -10.855 1.003 26.189 1.00 79.06 102 ILE A C 1
ATOM 837 O O . ILE A 1 102 ? -11.181 0.520 27.271 1.00 79.06 102 ILE A O 1
ATOM 841 N N . GLN A 1 103 ? -11.198 0.429 25.035 1.00 77.38 103 GLN A N 1
ATOM 842 C CA . GLN A 1 103 ? -11.965 -0.817 24.971 1.00 77.38 103 GLN A CA 1
ATOM 843 C C . GLN A 1 103 ? -11.194 -2.003 25.560 1.00 77.38 103 GLN A C 1
ATOM 845 O O . GLN A 1 103 ? -11.769 -2.774 26.326 1.00 77.38 103 GLN A O 1
ATOM 850 N N . ASN A 1 104 ? -9.899 -2.132 25.257 1.00 76.31 104 ASN A N 1
ATOM 851 C CA . ASN A 1 104 ? -9.041 -3.165 25.839 1.00 76.31 104 ASN A CA 1
ATOM 852 C C . ASN A 1 104 ? -8.994 -3.047 27.364 1.00 76.31 104 ASN A C 1
ATOM 854 O O . ASN A 1 104 ? -9.208 -4.042 28.055 1.00 76.31 104 ASN A O 1
ATOM 858 N N . LEU A 1 105 ? -8.807 -1.827 27.881 1.00 77.69 105 LEU A N 1
ATOM 859 C CA . LEU A 1 105 ? -8.795 -1.557 29.317 1.00 77.69 105 LEU A CA 1
ATOM 860 C C . LEU A 1 105 ? -10.117 -1.960 29.986 1.00 77.69 105 LEU A C 1
ATOM 862 O O . LEU A 1 105 ? -10.104 -2.640 31.009 1.00 77.69 105 LEU A O 1
ATOM 866 N N . LEU A 1 106 ? -11.258 -1.583 29.397 1.00 77.88 106 LEU A N 1
ATOM 867 C CA . LEU A 1 106 ? -12.585 -1.931 29.920 1.00 77.88 106 LEU A CA 1
ATOM 868 C C . LEU A 1 106 ? -12.856 -3.441 29.915 1.00 77.88 106 LEU A C 1
ATOM 870 O O . LEU A 1 106 ? -13.594 -3.931 30.768 1.00 77.88 106 LEU A O 1
ATOM 874 N N . ASN A 1 107 ? -12.256 -4.176 28.980 1.00 74.19 107 ASN A N 1
ATOM 875 C CA . ASN A 1 107 ? -12.388 -5.628 28.873 1.00 74.19 107 ASN A CA 1
ATOM 876 C C . ASN A 1 107 ? -11.312 -6.393 29.664 1.00 74.19 107 ASN A C 1
ATOM 878 O O . ASN A 1 107 ? -11.278 -7.620 29.605 1.00 74.19 107 ASN A O 1
ATOM 882 N N . GLY A 1 108 ? -10.422 -5.698 30.385 1.00 76.75 108 GLY A N 1
ATOM 883 C CA . GLY A 1 108 ? -9.308 -6.319 31.107 1.00 76.75 108 GLY A CA 1
ATOM 884 C C . GLY A 1 108 ? -8.283 -7.000 30.193 1.00 76.75 108 GLY A C 1
ATOM 885 O O . GLY A 1 108 ? -7.529 -7.860 30.647 1.00 76.75 108 GLY A O 1
ATOM 886 N N . LEU A 1 109 ? -8.262 -6.645 28.905 1.00 74.06 109 LEU A N 1
ATOM 887 C CA . LEU A 1 109 ? -7.304 -7.171 27.943 1.00 74.06 109 LEU A CA 1
ATOM 888 C C . LEU A 1 109 ? -5.964 -6.439 28.091 1.00 74.06 109 LEU A C 1
ATOM 890 O O . LEU A 1 109 ? -5.944 -5.235 28.365 1.00 74.06 109 LEU A O 1
ATOM 894 N N . PRO A 1 110 ? -4.830 -7.135 27.891 1.00 70.38 110 PRO A N 1
ATOM 895 C CA . PRO A 1 110 ? -3.527 -6.487 27.894 1.00 70.38 110 PRO A CA 1
ATOM 896 C C . PRO A 1 110 ? -3.492 -5.408 26.816 1.00 70.38 110 PRO A C 1
ATOM 898 O O . PRO A 1 110 ? -4.020 -5.623 25.719 1.00 70.38 110 PRO A O 1
ATOM 901 N N . GLU A 1 111 ? -2.829 -4.282 27.121 1.00 63.94 111 GLU A N 1
ATOM 902 C CA . GLU A 1 111 ? -2.719 -3.149 26.197 1.00 63.94 111 GLU A CA 1
ATOM 903 C C . GLU A 1 111 ? -2.346 -3.650 24.813 1.00 63.94 111 GLU A C 1
ATOM 905 O O . GLU A 1 111 ? -3.062 -3.278 23.904 1.00 63.94 111 GLU A O 1
ATOM 910 N N . ASP A 1 112 ? -1.389 -4.590 24.695 1.00 63.22 112 ASP A N 1
ATOM 911 C CA . ASP A 1 112 ? -0.819 -5.194 23.478 1.00 63.22 112 ASP A CA 1
ATOM 912 C C . ASP A 1 112 ? -1.649 -6.251 22.716 1.00 63.22 112 ASP A C 1
ATOM 914 O O . ASP A 1 112 ? -1.158 -6.820 21.737 1.00 63.22 112 ASP A O 1
ATOM 918 N N . SER A 1 113 ? -2.920 -6.461 23.068 1.00 59.00 113 SER A N 1
ATOM 919 C CA . SER A 1 113 ? -3.832 -7.359 22.339 1.00 59.00 113 SER A CA 1
ATOM 920 C C . SER A 1 113 ? -3.876 -7.059 20.818 1.00 59.00 113 SER A C 1
ATOM 922 O O . SER A 1 113 ? -4.195 -5.932 20.430 1.00 59.00 113 SER A O 1
ATOM 924 N N . PRO A 1 114 ? -3.539 -8.022 19.930 1.00 54.22 114 PRO A N 1
ATOM 925 C CA . PRO A 1 114 ? -3.582 -7.842 18.475 1.00 54.22 114 PRO A CA 1
ATOM 926 C C . PRO A 1 114 ? -4.985 -8.032 17.881 1.00 54.22 114 PRO A C 1
ATOM 928 O O . PRO A 1 114 ? -5.148 -7.943 16.660 1.00 54.22 114 PRO A O 1
ATOM 931 N N . GLU A 1 115 ? -5.981 -8.350 18.704 1.00 50.41 115 GLU A N 1
ATOM 932 C CA . GLU A 1 115 ? -7.295 -8.726 18.210 1.00 50.41 115 GLU A CA 1
ATOM 933 C C . GLU A 1 115 ? -8.094 -7.499 17.788 1.00 50.41 115 GLU A C 1
ATOM 935 O O . GLU A 1 115 ? -8.223 -6.497 18.491 1.00 50.41 115 GLU A O 1
ATOM 940 N N . THR A 1 116 ? -8.651 -7.602 16.584 1.00 48.81 116 THR A N 1
ATOM 941 C CA . THR A 1 116 ? -9.799 -6.784 16.215 1.00 48.81 116 THR A CA 1
ATOM 942 C C . THR A 1 116 ? -10.891 -7.309 17.119 1.00 48.81 116 THR A C 1
ATOM 944 O O . THR A 1 116 ? -11.290 -8.453 16.938 1.00 48.81 116 THR A O 1
ATOM 947 N N . ILE A 1 117 ? -11.284 -6.540 18.134 1.00 45.97 117 ILE A N 1
ATOM 948 C CA . ILE A 1 117 ? -12.433 -6.893 18.960 1.00 45.97 117 ILE A CA 1
ATOM 949 C C . ILE A 1 117 ? -13.601 -7.024 17.980 1.00 45.97 117 ILE A C 1
ATOM 951 O O . ILE A 1 117 ? -14.162 -6.021 17.534 1.00 45.97 117 ILE A O 1
ATOM 955 N N . GLU A 1 118 ? -13.932 -8.253 17.582 1.00 44.41 118 GLU A N 1
ATOM 956 C CA . GLU A 1 118 ? -15.267 -8.530 17.095 1.00 44.41 118 GLU A CA 1
ATOM 957 C C . GLU A 1 118 ? -16.169 -8.098 18.243 1.00 44.41 118 GLU A C 1
ATOM 959 O O . GLU A 1 118 ? -15.963 -8.475 19.399 1.00 44.41 118 GLU A O 1
ATOM 964 N N . HIS A 1 119 ? -17.088 -7.181 17.956 1.00 48.31 119 HIS A N 1
ATOM 965 C CA . HIS A 1 119 ? -18.030 -6.648 18.931 1.00 48.31 119 HIS A CA 1
ATOM 966 C C . HIS A 1 119 ? -19.039 -7.727 19.374 1.00 48.31 119 HIS A C 1
ATOM 968 O O . HIS A 1 119 ? -20.239 -7.480 19.375 1.00 48.31 119 HIS A O 1
ATOM 974 N N . GLU A 1 120 ? -18.584 -8.919 19.759 1.00 46.22 120 GLU A N 1
ATOM 975 C CA . GLU A 1 120 ? -19.405 -9.924 20.430 1.00 46.22 120 GLU A CA 1
ATOM 976 C C . GLU A 1 120 ? -19.771 -9.483 21.859 1.00 46.22 120 GLU A C 1
ATOM 978 O O . GLU A 1 120 ? -20.757 -9.954 22.412 1.00 46.22 120 GLU A O 1
ATOM 983 N N . TYR A 1 121 ? -19.043 -8.521 22.448 1.00 46.03 121 TYR A N 1
ATOM 984 C CA . TYR A 1 121 ? -19.148 -8.191 23.878 1.00 46.03 121 TYR A CA 1
ATOM 985 C C . TYR A 1 121 ? -19.921 -6.924 24.248 1.00 46.03 121 TYR A C 1
ATOM 987 O O . TYR A 1 121 ? -19.918 -6.521 25.416 1.00 46.03 121 TYR A O 1
ATOM 995 N N . ALA A 1 122 ? -20.684 -6.333 23.331 1.00 53.50 122 ALA A N 1
ATOM 996 C CA . ALA A 1 122 ? -21.924 -5.758 23.826 1.00 53.50 122 ALA A CA 1
ATOM 997 C C . ALA A 1 122 ? -22.837 -6.956 24.109 1.00 53.50 122 ALA A C 1
ATOM 999 O O . ALA A 1 122 ? -23.613 -7.328 23.232 1.00 53.50 122 ALA A O 1
A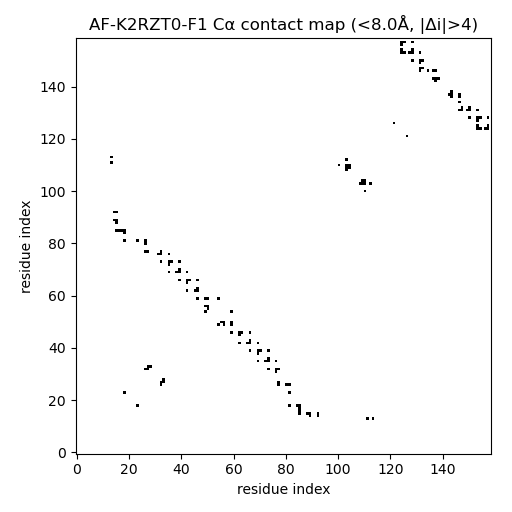TOM 1000 N N . LEU A 1 123 ? -22.718 -7.567 25.307 1.00 64.75 123 LEU A N 1
ATOM 1001 C CA . LEU A 1 123 ? -23.782 -8.415 25.863 1.00 64.75 123 LEU A CA 1
ATOM 1002 C C . LEU A 1 123 ? -25.078 -7.708 25.466 1.00 64.75 123 LEU A C 1
ATOM 1004 O O . LEU A 1 123 ? -25.206 -6.502 25.712 1.00 64.75 123 LEU A O 1
ATOM 1008 N N . LYS A 1 124 ? -25.963 -8.383 24.735 1.00 73.50 124 LYS A N 1
ATOM 1009 C CA . LYS A 1 124 ? -27.193 -7.789 24.192 1.00 73.50 124 LYS A CA 1
ATOM 1010 C C . LYS A 1 124 ? -27.918 -6.971 25.271 1.00 73.50 124 LYS A C 1
ATOM 1012 O O . LYS A 1 124 ? -28.443 -5.895 24.998 1.00 73.50 124 LYS A O 1
ATOM 1017 N N . GLU A 1 125 ? -27.822 -7.449 26.501 1.00 76.75 125 GLU A N 1
ATOM 1018 C CA . GLU A 1 125 ? -28.265 -6.881 27.765 1.00 76.75 125 GLU A CA 1
ATOM 1019 C C . GLU A 1 125 ? -27.615 -5.515 28.074 1.00 76.75 125 GLU A C 1
ATOM 1021 O O . GLU A 1 125 ? -28.318 -4.553 28.370 1.00 76.75 125 GLU A O 1
ATOM 1026 N N . ARG A 1 126 ? -26.292 -5.364 27.911 1.00 77.19 126 ARG A N 1
ATOM 1027 C CA . ARG A 1 126 ? -25.560 -4.084 28.050 1.00 77.19 126 ARG A CA 1
ATOM 1028 C C . ARG A 1 126 ? -25.995 -3.046 27.028 1.00 77.19 126 ARG A C 1
ATOM 1030 O O . ARG A 1 126 ? -26.235 -1.895 27.387 1.00 77.19 126 ARG A O 1
ATOM 1037 N N . TYR A 1 127 ? -26.128 -3.441 25.764 1.00 79.62 127 TYR A N 1
ATOM 1038 C CA . TYR A 1 127 ? -26.616 -2.535 24.723 1.00 79.62 127 TYR A CA 1
ATOM 1039 C C . TYR A 1 127 ? -28.055 -2.084 24.999 1.00 79.62 127 TYR A C 1
ATOM 1041 O O . TYR A 1 127 ? -28.366 -0.895 24.903 1.00 79.62 127 TYR A O 1
ATOM 1049 N N . GLN A 1 128 ? -28.918 -3.021 25.395 1.00 82.19 128 GLN A N 1
ATOM 1050 C CA . GLN A 1 128 ? -30.305 -2.741 25.759 1.00 82.19 128 GLN A CA 1
ATOM 1051 C C . GLN A 1 128 ? -30.408 -1.830 26.987 1.00 82.19 128 GLN A C 1
ATOM 1053 O O . GLN A 1 128 ? -31.208 -0.896 26.969 1.00 82.19 128 GLN A O 1
ATOM 1058 N N . ALA A 1 129 ? -29.575 -2.035 28.009 1.00 85.50 129 ALA A N 1
ATOM 1059 C CA . ALA A 1 129 ? -29.536 -1.182 29.194 1.00 85.50 129 ALA A CA 1
ATOM 1060 C C . ALA A 1 129 ? -29.114 0.250 28.852 1.00 85.50 129 ALA A C 1
ATOM 1062 O O . ALA A 1 129 ? -29.790 1.198 29.249 1.00 85.50 129 ALA A O 1
ATOM 1063 N N . VAL A 1 130 ? -28.057 0.423 28.050 1.00 85.75 130 VAL A N 1
ATOM 1064 C CA . VAL A 1 130 ? -27.615 1.750 27.591 1.00 85.75 130 VAL A CA 1
ATOM 1065 C C . VAL A 1 130 ? -28.715 2.431 26.772 1.00 85.75 130 VAL A C 1
ATOM 1067 O O . VAL A 1 130 ? -29.060 3.579 27.045 1.00 85.75 130 VAL A O 1
ATOM 1070 N N . GLN A 1 131 ? -29.327 1.737 25.810 1.00 86.81 131 GLN A N 1
ATOM 1071 C CA . GLN A 1 131 ? -30.419 2.322 25.027 1.00 86.81 131 GLN A CA 1
ATOM 1072 C C . GLN A 1 131 ? -31.624 2.720 25.881 1.00 86.81 131 GLN A C 1
ATOM 1074 O O . GLN A 1 131 ? -32.222 3.767 25.636 1.00 86.81 131 GLN A O 1
ATOM 1079 N N . ALA A 1 132 ? -31.997 1.895 26.860 1.00 88.81 132 ALA A N 1
ATOM 1080 C CA . ALA A 1 132 ? -33.162 2.146 27.694 1.00 88.81 132 ALA A CA 1
ATOM 1081 C C . ALA A 1 132 ? -32.923 3.287 28.698 1.00 88.81 132 ALA A C 1
ATOM 1083 O O . ALA A 1 132 ? -33.808 4.122 28.879 1.00 88.81 132 ALA A O 1
ATOM 1084 N N . LEU A 1 133 ? -31.725 3.374 29.291 1.00 88.25 133 LEU A N 1
ATOM 1085 C CA . LEU A 1 133 ? -31.353 4.437 30.234 1.00 88.25 133 LEU A CA 1
ATOM 1086 C C . LEU A 1 133 ? -31.216 5.803 29.561 1.00 88.25 133 LEU A C 1
ATOM 1088 O O . LEU A 1 133 ? -31.678 6.808 30.097 1.00 88.25 133 LEU A O 1
ATOM 1092 N N . PHE A 1 134 ? -30.614 5.839 28.372 1.00 89.38 134 PHE A N 1
ATOM 1093 C CA . PHE A 1 134 ? -30.397 7.076 27.620 1.00 89.38 134 PHE A CA 1
ATOM 1094 C C . PHE A 1 134 ? -31.534 7.393 26.634 1.00 89.38 134 PHE A C 1
ATOM 1096 O O . PHE A 1 134 ? -31.408 8.299 25.807 1.00 89.38 134 PHE A O 1
ATOM 1103 N N . ALA A 1 135 ? -32.664 6.682 26.711 1.00 89.69 135 ALA A N 1
ATOM 1104 C CA . ALA A 1 135 ? -33.841 6.998 25.914 1.00 89.69 135 ALA A CA 1
ATOM 1105 C C . ALA A 1 135 ? -34.389 8.381 26.295 1.00 89.69 135 ALA A C 1
ATOM 1107 O O . ALA A 1 135 ? -34.612 8.669 27.472 1.00 89.69 135 ALA A O 1
ATOM 1108 N N . LEU A 1 136 ? -34.651 9.220 25.290 1.00 91.12 136 LEU A N 1
ATOM 1109 C CA . LEU A 1 136 ? -35.213 10.552 25.502 1.00 91.12 136 LEU A CA 1
ATOM 1110 C C . LEU A 1 136 ? -36.596 10.488 26.168 1.00 91.12 136 LEU A C 1
ATOM 1112 O O . LEU A 1 136 ? -37.365 9.554 25.888 1.00 91.12 136 LEU A O 1
ATOM 1116 N N . PRO A 1 137 ? -36.929 11.501 26.985 1.00 87.81 137 PRO A N 1
ATOM 1117 C CA . PRO A 1 137 ? -38.222 11.573 27.626 1.00 87.81 137 PRO A CA 1
ATOM 1118 C C . PRO A 1 137 ? -39.380 11.657 26.616 1.00 87.81 137 PRO A C 1
ATOM 1120 O O . PRO A 1 137 ? -39.238 12.158 25.495 1.00 87.81 137 PRO A O 1
ATOM 1123 N N . LYS A 1 138 ? -40.531 11.108 27.001 1.00 89.00 138 LYS A N 1
ATOM 1124 C CA . LYS A 1 138 ? -41.759 10.993 26.212 1.00 89.00 138 LYS A CA 1
ATOM 1125 C C . LYS A 1 138 ? -42.778 12.047 26.636 1.00 89.00 138 LYS A C 1
ATOM 1127 O O . LYS A 1 138 ? -42.709 12.615 27.718 1.00 89.00 138 LYS A O 1
ATOM 1132 N N . LYS A 1 139 ? -43.725 12.342 25.742 1.00 88.00 139 LYS A N 1
ATOM 1133 C CA . LYS A 1 139 ? -44.668 13.459 25.917 1.00 88.00 139 LYS A CA 1
ATOM 1134 C C . LYS A 1 139 ? -45.777 13.145 26.917 1.00 88.00 139 LYS A C 1
ATOM 1136 O O . LYS A 1 139 ? -46.363 14.066 27.475 1.00 88.00 139 LYS A O 1
ATOM 1141 N N . THR A 1 140 ? -46.085 11.866 27.120 1.00 93.31 140 THR A N 1
ATOM 1142 C CA . THR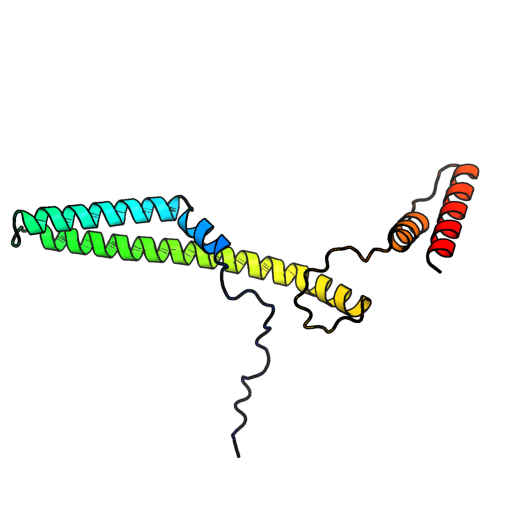 A 1 140 ? -47.168 11.431 28.005 1.00 93.31 140 THR A CA 1
ATOM 1143 C C . THR A 1 140 ? -46.637 10.643 29.200 1.00 93.31 140 THR A C 1
ATOM 1145 O O . THR A 1 140 ? -45.668 9.891 29.095 1.00 93.31 140 THR A O 1
ATOM 1148 N N . LEU A 1 141 ? -47.325 10.764 30.339 1.00 90.12 141 LEU A N 1
ATOM 1149 C CA . LEU A 1 141 ? -46.993 10.035 31.570 1.00 90.12 141 LEU A CA 1
ATOM 1150 C C . LEU A 1 141 ? -46.991 8.510 31.383 1.00 90.12 141 LEU A C 1
ATOM 1152 O O . LEU A 1 141 ? -46.164 7.815 31.967 1.00 90.12 141 LEU A O 1
ATOM 1156 N N . SER A 1 142 ? -47.907 7.977 30.569 1.00 90.88 142 SER A N 1
ATOM 1157 C CA . SER A 1 142 ? -47.981 6.536 30.297 1.00 90.88 142 SER A CA 1
ATOM 1158 C C . SER A 1 142 ? -46.757 6.035 29.527 1.00 90.88 142 SER A C 1
ATOM 1160 O O . SER A 1 142 ? -46.219 4.969 29.826 1.00 90.88 142 SER A O 1
ATOM 1162 N N . GLU A 1 143 ? -46.301 6.798 28.534 1.00 88.38 143 GLU A N 1
ATOM 1163 C CA . GLU A 1 143 ? -45.111 6.453 27.756 1.00 88.38 143 GLU A CA 1
ATOM 1164 C C . GLU A 1 143 ? -43.835 6.567 28.592 1.00 88.38 143 GLU A C 1
ATOM 1166 O O . GLU A 1 143 ? -42.931 5.749 28.420 1.00 88.38 143 GLU A O 1
ATOM 1171 N N . GLU A 1 144 ? -43.777 7.532 29.515 1.00 90.56 144 GLU A N 1
ATOM 1172 C CA . GLU A 1 144 ? -42.670 7.663 30.464 1.00 90.56 144 GLU A CA 1
ATOM 1173 C C . GLU A 1 144 ? -42.573 6.479 31.414 1.00 90.56 144 GLU A C 1
ATOM 1175 O O . GLU A 1 144 ? -41.528 5.839 31.486 1.00 90.56 144 GLU A O 1
ATOM 1180 N N . ARG A 1 145 ? -43.685 6.087 32.045 1.00 91.88 145 ARG A N 1
ATOM 1181 C CA . ARG A 1 145 ? -43.718 4.886 32.895 1.00 91.88 145 ARG A CA 1
ATOM 1182 C C . ARG A 1 145 ? -43.267 3.638 32.137 1.00 91.88 145 ARG A C 1
ATOM 1184 O O . ARG A 1 145 ? -42.575 2.780 32.684 1.00 91.88 145 ARG A O 1
ATOM 1191 N N . CYS A 1 146 ? -43.620 3.536 30.855 1.00 91.06 146 CYS A N 1
ATOM 1192 C CA . CYS A 1 146 ? -43.171 2.450 29.988 1.00 91.06 146 CYS A CA 1
ATOM 1193 C C . CYS A 1 146 ? -41.672 2.546 29.636 1.00 91.06 146 CYS A C 1
ATOM 1195 O O . CYS A 1 146 ? -41.016 1.516 29.472 1.00 91.06 146 CYS A O 1
ATOM 1197 N N . ARG A 1 147 ? -41.112 3.755 29.493 1.00 91.62 147 ARG A N 1
ATOM 1198 C CA . ARG A 1 147 ? -39.668 3.977 29.304 1.00 91.62 147 ARG A CA 1
ATOM 1199 C C . ARG A 1 147 ? -38.894 3.582 30.562 1.00 91.62 147 ARG A C 1
ATOM 1201 O O . ARG A 1 147 ? -37.956 2.798 30.459 1.00 91.62 147 ARG A O 1
ATOM 1208 N N . GLU A 1 148 ? -39.330 4.049 31.728 1.00 92.50 148 GLU A N 1
ATOM 1209 C CA . GLU A 1 148 ? -38.740 3.720 33.031 1.00 92.50 148 GLU A CA 1
ATOM 1210 C C . GLU A 1 148 ? -38.776 2.214 33.299 1.00 92.50 148 GLU A C 1
ATOM 1212 O O . GLU A 1 148 ? -37.748 1.616 33.604 1.00 92.50 148 GLU A O 1
ATOM 1217 N N . SER A 1 149 ? -39.925 1.565 33.082 1.00 93.81 149 SER A N 1
ATOM 1218 C CA . SER A 1 149 ? -40.063 0.111 33.256 1.00 93.81 149 SER A CA 1
ATOM 1219 C C . SER A 1 149 ? -39.116 -0.672 32.343 1.00 93.81 149 SER A C 1
ATOM 1221 O O . SER A 1 149 ? -38.518 -1.663 32.766 1.00 93.81 149 SER A O 1
ATOM 1223 N N . ARG A 1 150 ? -38.926 -0.217 31.095 1.00 92.12 150 ARG A N 1
ATOM 1224 C CA . ARG A 1 150 ? -37.948 -0.807 30.168 1.00 92.12 150 ARG A CA 1
ATO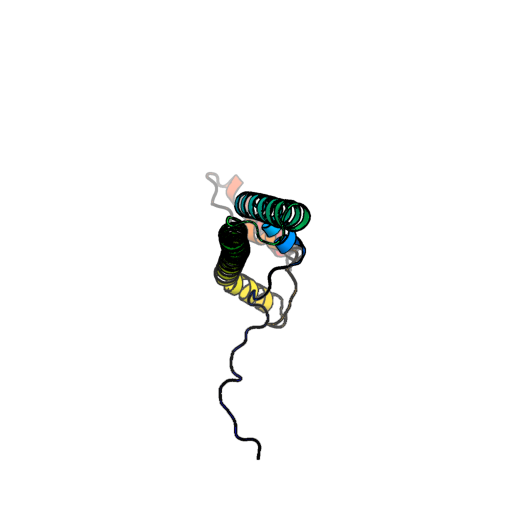M 1225 C C . ARG A 1 150 ? -36.512 -0.615 30.648 1.00 92.12 150 ARG A C 1
ATOM 1227 O O . ARG A 1 150 ? -35.733 -1.558 30.551 1.00 92.12 150 ARG A O 1
ATOM 1234 N N . ALA A 1 151 ? -36.172 0.556 31.185 1.00 92.25 151 ALA A N 1
ATOM 1235 C CA . ALA A 1 151 ? -34.849 0.820 31.748 1.00 92.25 151 ALA A CA 1
ATOM 1236 C C . ALA A 1 151 ? -34.558 -0.058 32.972 1.00 92.25 151 ALA A C 1
ATOM 1238 O O . ALA A 1 151 ? -33.493 -0.665 33.043 1.00 92.25 151 ALA A O 1
ATOM 1239 N N . ILE A 1 152 ? -35.526 -0.201 33.882 1.00 92.62 152 ILE A N 1
ATOM 1240 C CA . ILE A 1 152 ? -35.421 -1.084 35.052 1.00 92.62 152 ILE A CA 1
ATOM 1241 C C . ILE A 1 152 ? -35.247 -2.540 34.609 1.00 92.62 152 ILE A C 1
ATOM 1243 O O . ILE A 1 152 ? -34.336 -3.215 35.072 1.00 92.62 152 ILE A O 1
ATOM 1247 N N . THR A 1 153 ? -36.071 -3.014 33.671 1.00 92.94 153 THR A N 1
ATOM 1248 C CA . THR A 1 153 ? -35.991 -4.398 33.171 1.00 92.94 153 THR A CA 1
ATOM 1249 C C . THR A 1 153 ? -34.637 -4.680 32.519 1.00 92.94 153 THR A C 1
ATOM 1251 O O . THR A 1 153 ? -34.045 -5.730 32.747 1.00 92.94 153 THR A O 1
ATOM 1254 N N . ALA A 1 154 ? -34.122 -3.732 31.732 1.00 89.31 154 ALA A N 1
ATOM 1255 C CA . ALA A 1 154 ? -32.827 -3.869 31.079 1.00 89.31 154 ALA A CA 1
ATOM 1256 C C . ALA A 1 154 ? -31.655 -3.833 32.076 1.00 89.31 154 ALA A C 1
ATOM 1258 O O . ALA A 1 154 ? -30.672 -4.536 31.870 1.00 89.31 154 ALA A O 1
ATOM 1259 N N . LEU A 1 155 ? -31.766 -3.064 33.165 1.00 88.69 155 LEU A N 1
ATOM 1260 C CA . LEU A 1 155 ? -30.803 -3.090 34.269 1.00 88.69 155 LEU A CA 1
ATOM 1261 C C . LEU A 1 155 ? -30.833 -4.423 35.023 1.00 88.69 155 LEU A C 1
ATOM 1263 O O . LEU A 1 155 ? -29.778 -4.978 35.296 1.00 88.69 155 LEU A O 1
ATOM 1267 N N . VAL A 1 156 ? -32.022 -4.960 35.312 1.00 90.12 156 VAL A N 1
ATOM 1268 C CA . VAL A 1 156 ? -32.167 -6.270 35.967 1.00 90.12 156 VAL A CA 1
ATOM 1269 C C . VAL A 1 156 ? -31.576 -7.386 35.109 1.00 90.12 156 VAL A C 1
ATOM 1271 O O . VAL A 1 156 ? -30.933 -8.271 35.647 1.00 90.12 156 VAL A O 1
ATOM 1274 N N . ALA A 1 157 ? -31.746 -7.332 33.786 1.00 84.75 157 ALA A N 1
ATOM 1275 C CA . ALA A 1 157 ? -31.154 -8.307 32.866 1.00 84.75 157 ALA A CA 1
ATOM 1276 C C . ALA A 1 157 ? -29.620 -8.199 32.742 1.00 84.75 157 ALA A C 1
ATOM 1278 O O . ALA A 1 157 ? -28.990 -9.089 32.178 1.00 84.75 157 ALA A O 1
ATOM 1279 N N . LEU A 1 158 ? -29.031 -7.093 33.204 1.00 79.94 158 LEU A N 1
ATOM 1280 C CA . LEU A 1 158 ? -27.592 -6.830 33.156 1.00 79.94 158 LEU A CA 1
ATOM 1281 C C . LEU A 1 158 ? -26.861 -7.287 34.427 1.00 79.94 158 LEU A C 1
ATOM 1283 O O . LEU A 1 158 ? -25.653 -7.528 34.360 1.00 79.94 158 LEU A O 1
ATOM 1287 N N . CYS A 1 159 ? -27.577 -7.348 35.554 1.00 71.00 159 CYS A N 1
ATOM 1288 C CA . CYS A 1 159 ? -27.102 -7.819 36.856 1.00 71.00 159 CYS A CA 1
ATOM 1289 C C . CYS A 1 159 ? -27.150 -9.346 36.958 1.00 71.00 159 CYS A C 1
ATOM 1291 O O . CYS A 1 159 ? -26.201 -9.895 37.560 1.00 71.00 159 CYS A O 1
#

Secondary structure (DSSP, 8-state):
-----S--S---SSS--S--HHHHHHHHHSHHHHHHHHHHHHHHHHHHHHHHH-TT-TTHHHHHHHHHHHHHHHHHHHHHHHHHHHHHHHHHHHHHHHHHHHHHHHTT--TT------GGGS-HHHHHHHHHHTPPPPSSHHHHHHHHHHHHHHHHTT-

Radius of gyration: 29.93 Å; Cα contacts (8 Å, |Δi|>4): 87; chains: 1; bounding box: 77×23×73 Å

Nearest PDB structures (foldseek):
  2v0o-assembly2_C  TM=6.283E-01  e=8.002E+00  Homo sapiens
  6zsj-assembly1_C  TM=5.463E-01  e=6.834E+00  Homo sapiens

Organism: Macrophomina phaseolina (strain MS6) (NCBI:txid1126212)

Sequence (159 aa):
MRAASGIIRGLDVRRPRKVSAKQLHQIEAHPKVKKSRKKMEELKLKVRQVKREDPSHPRLPALRAAKDKAMRAHRNKKRRQKEALLKNARERFQRDQAVADIQNLLNGLPEDSPETIEHEYALKERYQAVQALFALPKKTLSEERCRESRAITALVALC

Mean predicted aligned error: 13.11 Å

Foldseek 3Di:
DPDDPVPPPDPPPLQDDDDDPVLLVVLCVDPQLVVLVVQLVVLVVVLVVCCVVDVVPPCNVVSVVSNVVSVVSNVVSSVVSRVVVSVVSNVVCVVCLVVVQVVCVVVVHDSPDPDPPPVPPPPVLVVQLVCLVPPDDDPDPVVRVVSVVSNVVSVVVVD

Solvent-accessible surface area (backbone atoms only — not comparable to full-atom values): 9217 Å² total; per-residue (Å²): 137,83,81,83,72,88,78,77,81,77,81,66,79,83,60,66,82,74,80,52,73,72,54,49,51,51,49,59,66,32,67,73,34,42,54,30,45,51,57,25,50,54,34,50,49,51,47,52,49,47,47,71,76,40,78,82,45,85,62,51,65,59,42,50,53,51,28,52,51,28,49,52,51,27,53,51,46,49,47,52,49,51,50,52,53,43,49,53,48,38,54,49,46,69,67,47,46,65,57,51,49,54,52,29,56,76,69,72,43,61,85,83,63,85,68,79,77,69,79,73,76,59,45,68,37,54,51,46,22,52,54,35,64,70,49,77,88,56,96,44,72,69,55,36,55,52,43,52,52,46,22,52,51,24,48,61,67,60,108

InterPro domains:
  IPR021842 Protein of unknown function DUF3435 [PF11917] (1-157)

pLDDT: mean 83.39, std 15.92, range [36.91, 97.12]